Protein AF-W1XRE0-F1 (afdb_monomer_lite)

pLDDT: mean 90.86, std 9.15, range [56.94, 98.5]

Organism: NCBI:txid408170

Foldseek 3Di:
DFWDDWFAAQPDIDTDGDCVVDPPVRVCVVCVVVVPDDDDPPPPPDDDADDDDDDDDDPRHPCLVVLQVVLVHDSVVLVCQQNVDGWDFRGDDPDHRDTDTDDRDPSSDDDDDPDDDPPD

InterPro domains:
  IPR003833 Carboxyltransferase domain, subdomain C and D [PF02682] (1-118)
  IPR003833 Carboxyltransferase domain, subdomain C and D [SM00796] (1-120)
  IPR010016 5-oxoprolinase subunit B [PTHR34698] (2-119)
  IPR029000 Cyclophilin-like domain superfamily [G3DSA:2.40.100.10] (49-120)
  IPR029000 Cyclophilin-like domain superfamily [SSF50891] (50-120)

Sequence (120 aa):
DGIIELVPTYCALLLQYDAMIYSYAELCNVIEPTLEQTVTDNANELVTVVEIPTVYGGEFGPDLGFVASHNNLTEDEVVAIHSGTDYLVYMLGFIPGFTYLGGMDPRIATPRLSSPRTLI

Radius of gyration: 20.38 Å; chains: 1; bounding box: 42×40×52 Å

Structure (mmCIF, N/CA/C/O backbone):
data_AF-W1XRE0-F1
#
_entry.id   AF-W1XRE0-F1
#
loop_
_atom_site.group_PDB
_atom_site.id
_atom_site.type_symbol
_atom_site.label_atom_id
_atom_site.label_alt_id
_atom_site.label_comp_id
_atom_site.label_asym_id
_atom_site.label_entity_id
_atom_site.label_seq_id
_atom_site.pdbx_PDB_ins_code
_atom_site.Cartn_x
_atom_site.Cartn_y
_atom_site.Cartn_z
_atom_site.occupancy
_atom_site.B_iso_or_equiv
_atom_site.auth_seq_id
_atom_site.auth_comp_id
_atom_site.auth_asym_id
_atom_site.auth_atom_id
_atom_site.pdbx_PDB_model_num
ATOM 1 N N . ASP A 1 1 ? 10.103 1.619 -28.846 1.00 78.06 1 ASP A N 1
ATOM 2 C CA . ASP A 1 1 ? 10.362 0.177 -29.051 1.00 78.06 1 ASP A CA 1
ATOM 3 C C . ASP A 1 1 ? 11.470 -0.280 -28.123 1.00 78.06 1 ASP A C 1
ATOM 5 O O . ASP A 1 1 ? 12.357 0.517 -27.885 1.00 78.06 1 ASP A O 1
ATOM 9 N N . GLY A 1 2 ? 11.404 -1.482 -27.541 1.00 89.69 2 GLY A N 1
ATOM 10 C CA . GLY A 1 2 ? 12.434 -2.021 -26.631 1.00 89.69 2 GLY A CA 1
ATOM 11 C C . GLY A 1 2 ? 12.179 -1.844 -25.128 1.00 89.69 2 GLY A C 1
ATOM 12 O O . GLY A 1 2 ? 12.689 -2.637 -24.346 1.00 89.69 2 GLY A O 1
ATOM 13 N N . ILE A 1 3 ? 11.349 -0.883 -24.709 1.00 92.31 3 ILE A N 1
ATOM 14 C CA . ILE A 1 3 ? 10.813 -0.828 -23.336 1.00 92.31 3 ILE A CA 1
ATOM 15 C C . ILE A 1 3 ? 9.633 -1.801 -23.247 1.00 92.31 3 ILE A C 1
ATOM 17 O O . ILE A 1 3 ? 8.725 -1.743 -24.076 1.00 92.31 3 ILE A O 1
ATOM 21 N N . ILE A 1 4 ? 9.670 -2.694 -22.262 1.00 94.75 4 ILE A N 1
ATOM 22 C CA . ILE A 1 4 ? 8.687 -3.763 -22.050 1.00 94.75 4 ILE A CA 1
ATOM 23 C C . ILE A 1 4 ? 7.640 -3.320 -21.028 1.00 94.75 4 ILE A C 1
ATOM 25 O O . ILE A 1 4 ? 6.446 -3.448 -21.281 1.00 94.75 4 ILE A O 1
ATOM 29 N N . GLU A 1 5 ? 8.082 -2.794 -19.885 1.00 93.38 5 GLU A N 1
ATOM 30 C CA . GLU A 1 5 ? 7.195 -2.444 -18.776 1.00 93.38 5 GLU A CA 1
ATOM 31 C C . GLU A 1 5 ? 7.765 -1.286 -17.948 1.00 93.38 5 GLU A C 1
ATOM 33 O O . GLU A 1 5 ? 8.981 -1.156 -17.784 1.00 93.38 5 GLU A O 1
ATOM 38 N N . LEU A 1 6 ? 6.863 -0.457 -17.420 1.00 92.12 6 LEU A N 1
ATOM 39 C CA . LEU A 1 6 ? 7.142 0.597 -16.452 1.00 92.12 6 LEU A CA 1
ATOM 40 C C . LEU A 1 6 ? 6.259 0.362 -15.226 1.00 92.12 6 LEU A C 1
ATOM 42 O O . LEU A 1 6 ? 5.038 0.476 -15.322 1.00 92.12 6 LEU A O 1
ATOM 46 N N . VAL A 1 7 ? 6.865 0.044 -14.083 1.00 90.81 7 VAL A N 1
ATOM 47 C CA . VAL A 1 7 ? 6.137 -0.241 -12.839 1.00 90.81 7 VAL A CA 1
ATOM 48 C C . VAL A 1 7 ? 6.442 0.851 -11.813 1.00 90.81 7 VAL A C 1
ATOM 50 O O . VAL A 1 7 ? 7.521 0.837 -11.208 1.00 90.81 7 VAL A O 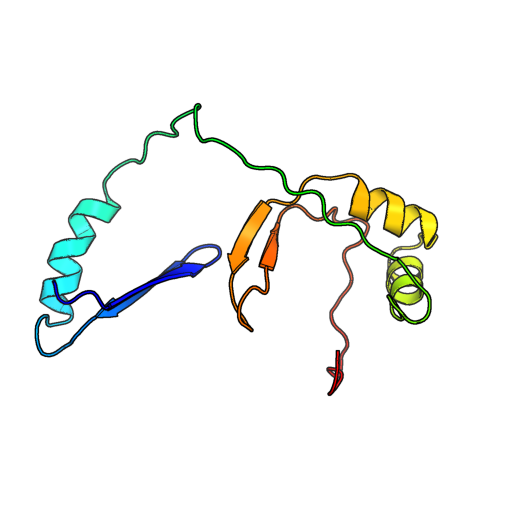1
ATOM 53 N N . PRO A 1 8 ? 5.536 1.828 -11.624 1.00 88.94 8 PRO A N 1
ATOM 54 C CA . PRO A 1 8 ? 5.696 2.839 -10.594 1.00 88.94 8 PRO A CA 1
ATOM 55 C C . PRO A 1 8 ? 5.477 2.228 -9.208 1.00 88.94 8 PRO A C 1
ATOM 57 O O . PRO A 1 8 ? 4.589 1.407 -8.978 1.00 88.94 8 PRO A O 1
ATOM 60 N N . THR A 1 9 ? 6.297 2.671 -8.269 1.00 86.38 9 THR A N 1
ATOM 61 C CA . THR A 1 9 ? 6.181 2.402 -6.835 1.00 86.38 9 THR A CA 1
ATOM 62 C C . THR A 1 9 ? 6.213 3.736 -6.089 1.00 86.38 9 THR A C 1
ATOM 64 O O . THR A 1 9 ? 6.368 4.784 -6.710 1.00 86.38 9 THR A O 1
ATOM 67 N N . TYR A 1 10 ? 6.123 3.710 -4.758 1.00 82.88 10 TYR A N 1
ATOM 68 C CA . TYR A 1 10 ? 6.072 4.906 -3.906 1.00 82.88 10 TYR A CA 1
ATOM 69 C C . TYR A 1 10 ? 7.009 6.056 -4.314 1.00 82.88 10 TYR A C 1
ATOM 71 O O . TYR A 1 10 ? 6.576 7.200 -4.390 1.00 82.88 10 TYR A O 1
ATOM 79 N N . CYS A 1 11 ? 8.293 5.771 -4.537 1.00 86.31 11 CYS A N 1
ATOM 80 C CA . CYS A 1 11 ? 9.301 6.783 -4.871 1.00 86.31 11 CYS A CA 1
ATOM 81 C C . CYS A 1 11 ? 10.303 6.309 -5.932 1.00 86.31 11 CYS A C 1
ATOM 83 O O . CYS A 1 11 ? 11.388 6.872 -6.063 1.00 86.31 11 CYS A O 1
ATOM 85 N N . ALA A 1 12 ? 9.960 5.255 -6.672 1.00 88.75 12 ALA A N 1
ATOM 86 C CA . ALA A 1 12 ? 10.820 4.685 -7.699 1.00 88.75 12 ALA A CA 1
ATOM 87 C C . ALA A 1 12 ? 9.990 4.154 -8.866 1.00 88.75 12 ALA A C 1
ATOM 89 O O . ALA A 1 12 ? 8.857 3.709 -8.686 1.00 88.75 12 ALA A O 1
ATOM 90 N N . LEU A 1 13 ? 10.592 4.148 -10.051 1.00 90.44 13 LEU A N 1
ATOM 91 C CA . LEU A 1 13 ? 10.037 3.558 -11.261 1.00 90.44 13 LEU A CA 1
ATOM 92 C C . LEU A 1 13 ? 10.935 2.396 -11.685 1.00 90.44 13 LEU A C 1
ATOM 94 O O . LEU A 1 13 ? 12.114 2.601 -11.974 1.00 90.44 13 LEU A O 1
ATOM 98 N N . LEU A 1 14 ? 10.391 1.181 -11.719 1.00 92.62 14 LEU A N 1
ATOM 99 C CA . LEU A 1 14 ? 11.069 0.052 -12.347 1.00 92.62 14 LEU A CA 1
ATOM 100 C C . LEU A 1 14 ? 10.836 0.126 -13.854 1.00 92.62 14 LEU A C 1
ATOM 102 O O . LEU A 1 14 ? 9.695 0.236 -14.295 1.00 92.62 14 LEU A O 1
ATOM 106 N N . LEU A 1 15 ? 11.910 0.014 -14.630 1.00 93.44 15 LEU A N 1
ATOM 107 C CA . LEU A 1 15 ? 11.851 -0.067 -16.082 1.00 93.44 15 LEU A CA 1
ATOM 108 C C . LEU A 1 15 ? 12.434 -1.399 -16.542 1.00 93.44 15 LEU A C 1
ATOM 110 O O . LEU A 1 15 ? 13.610 -1.691 -16.317 1.00 93.44 15 LEU A O 1
ATOM 114 N N . GLN A 1 16 ? 11.603 -2.191 -17.212 1.00 95.25 16 GLN A N 1
ATOM 115 C CA . GLN A 1 16 ? 12.010 -3.413 -17.889 1.00 95.25 16 GLN A CA 1
ATOM 116 C C . GLN A 1 16 ? 12.183 -3.138 -19.383 1.00 95.25 16 GLN A C 1
ATOM 118 O O . GLN A 1 16 ? 11.317 -2.531 -20.014 1.00 95.25 16 GLN A O 1
ATOM 123 N N . TYR A 1 17 ? 13.290 -3.595 -19.961 1.00 95.12 17 TYR A N 1
ATOM 124 C CA . TYR A 1 17 ? 13.612 -3.402 -21.373 1.00 95.12 17 TYR A CA 1
ATOM 125 C C . TYR A 1 17 ? 14.303 -4.632 -21.966 1.00 95.12 17 TYR A C 1
ATOM 127 O O . TYR A 1 17 ? 14.832 -5.474 -21.238 1.00 95.12 17 TYR A O 1
ATOM 135 N N . ASP A 1 18 ? 14.285 -4.733 -23.292 1.00 96.19 18 ASP A N 1
ATOM 136 C CA . ASP A 1 18 ? 14.992 -5.766 -24.042 1.00 96.19 18 ASP A CA 1
ATOM 137 C C . ASP A 1 18 ? 16.464 -5.377 -24.239 1.00 96.19 18 ASP A C 1
ATOM 139 O O . ASP A 1 18 ? 16.795 -4.452 -24.989 1.00 96.19 18 ASP A O 1
ATOM 143 N N . ALA A 1 19 ? 17.352 -6.123 -23.581 1.00 94.56 19 ALA A N 1
ATOM 144 C CA . ALA A 1 19 ? 18.796 -5.919 -23.646 1.00 94.56 19 ALA A CA 1
ATOM 145 C C . ALA A 1 19 ? 19.405 -6.209 -25.034 1.00 94.56 19 ALA A C 1
ATOM 147 O O . ALA A 1 19 ? 20.558 -5.859 -25.283 1.00 94.56 19 ALA A O 1
ATOM 148 N N . MET A 1 20 ? 18.658 -6.856 -25.936 1.00 95.56 20 MET A N 1
ATOM 149 C CA . MET A 1 20 ? 19.070 -7.065 -27.329 1.00 95.56 20 MET A CA 1
ATOM 150 C C . MET A 1 20 ? 18.790 -5.846 -28.215 1.00 95.56 20 MET A C 1
ATOM 152 O O . MET A 1 20 ? 19.340 -5.760 -29.313 1.00 95.56 20 MET A O 1
ATOM 156 N N . ILE A 1 21 ? 17.938 -4.922 -27.756 1.00 94.69 21 ILE A N 1
ATOM 157 C CA . ILE A 1 21 ? 17.589 -3.683 -28.464 1.00 94.69 21 ILE A CA 1
ATOM 158 C C . ILE A 1 21 ? 18.368 -2.500 -27.887 1.00 94.69 21 ILE A C 1
ATOM 160 O O . ILE A 1 21 ? 18.898 -1.697 -28.652 1.00 94.69 21 ILE A O 1
ATOM 164 N N . TYR A 1 22 ? 18.458 -2.408 -26.557 1.00 94.38 22 TYR A N 1
ATOM 165 C CA . TYR A 1 22 ? 19.222 -1.371 -25.864 1.00 94.38 22 TYR A CA 1
ATOM 166 C C . TYR A 1 22 ? 20.246 -1.976 -24.915 1.00 94.38 22 TYR A C 1
ATOM 168 O O . TYR A 1 22 ? 19.930 -2.862 -24.126 1.00 94.38 22 TYR A O 1
ATOM 176 N N . SER A 1 23 ? 21.455 -1.426 -24.901 1.00 94.94 23 SER A N 1
ATOM 177 C CA . SER A 1 23 ? 22.347 -1.564 -23.753 1.00 94.94 23 SER A CA 1
ATOM 178 C C . SER A 1 23 ? 21.904 -0.649 -22.606 1.00 94.94 23 SER A C 1
ATOM 180 O O . SER A 1 23 ? 21.212 0.351 -22.802 1.00 94.94 23 SER A O 1
ATOM 182 N N . TYR A 1 24 ? 22.369 -0.951 -21.393 1.00 94.06 24 TYR A N 1
ATOM 183 C CA . TYR A 1 24 ? 22.114 -0.115 -20.217 1.00 94.06 24 TYR A CA 1
ATOM 184 C C . TYR A 1 24 ? 22.533 1.349 -20.433 1.00 94.06 24 TYR A C 1
ATOM 186 O O . TYR A 1 24 ? 21.778 2.263 -20.118 1.00 94.06 24 TYR A O 1
ATOM 194 N N . ALA A 1 25 ? 23.719 1.575 -21.008 1.00 95.38 25 ALA A N 1
ATOM 195 C CA . ALA A 1 25 ? 24.247 2.919 -21.227 1.00 95.38 25 ALA A CA 1
ATOM 196 C C . ALA A 1 25 ? 23.411 3.715 -22.241 1.00 95.38 25 ALA A C 1
ATOM 198 O O . ALA A 1 25 ? 23.141 4.893 -22.025 1.00 95.38 25 ALA A O 1
ATOM 199 N N . GLU A 1 26 ? 22.973 3.075 -23.330 1.00 94.25 26 GLU A N 1
ATOM 200 C CA . GLU A 1 26 ? 22.086 3.710 -24.312 1.00 94.25 26 GLU A CA 1
ATOM 201 C C . GLU A 1 26 ? 20.755 4.100 -23.680 1.00 94.25 26 GLU A C 1
ATOM 203 O O . GLU A 1 26 ? 20.275 5.209 -23.900 1.00 94.25 26 GLU A O 1
ATOM 208 N N . LEU A 1 27 ? 20.189 3.221 -22.854 1.00 92.44 27 LEU A N 1
ATOM 209 C CA . LEU A 1 27 ? 18.929 3.491 -22.183 1.00 92.44 27 LEU A CA 1
ATOM 210 C C . LEU A 1 27 ? 19.045 4.641 -21.169 1.00 92.44 27 LEU A C 1
ATOM 212 O O . LEU A 1 27 ? 18.172 5.508 -21.142 1.00 92.44 27 LEU A O 1
ATOM 216 N N . CYS A 1 28 ? 20.123 4.700 -20.379 1.00 92.44 28 CYS A N 1
ATOM 217 C CA . CYS A 1 28 ? 20.380 5.830 -19.478 1.00 92.44 28 CYS A CA 1
ATOM 218 C C . CYS A 1 28 ? 20.434 7.156 -20.244 1.00 92.44 28 CYS A C 1
ATOM 220 O O . CYS A 1 28 ? 19.723 8.090 -19.882 1.00 92.44 28 CYS A O 1
ATOM 222 N N . ASN A 1 29 ? 21.181 7.205 -21.351 1.00 92.50 29 ASN A N 1
ATOM 223 C CA . ASN A 1 29 ? 21.288 8.407 -22.184 1.00 92.50 29 ASN A CA 1
ATOM 224 C C . ASN A 1 29 ? 19.934 8.863 -22.756 1.00 92.50 29 ASN A C 1
ATOM 226 O O . ASN A 1 29 ? 19.739 10.049 -23.013 1.00 92.50 29 ASN A O 1
ATOM 230 N N . VAL A 1 30 ? 19.003 7.930 -22.985 1.00 89.62 30 VAL A N 1
ATOM 231 C CA . VAL A 1 30 ? 17.647 8.238 -23.464 1.00 89.62 30 VAL A CA 1
ATOM 232 C C . VAL A 1 30 ? 16.767 8.804 -22.346 1.00 89.62 30 VAL A C 1
ATOM 234 O O . VAL A 1 30 ? 15.957 9.689 -22.611 1.00 89.62 30 VAL A O 1
ATOM 237 N N . ILE A 1 31 ? 16.905 8.305 -21.114 1.00 89.62 31 ILE A N 1
ATOM 238 C CA . ILE A 1 31 ? 16.014 8.643 -19.991 1.00 89.62 31 ILE A CA 1
ATOM 239 C C . ILE A 1 31 ? 16.473 9.898 -19.245 1.00 89.62 31 ILE A C 1
ATOM 241 O O . ILE A 1 31 ? 15.628 10.684 -18.818 1.00 89.62 31 ILE A O 1
ATOM 245 N N . GLU A 1 32 ? 17.784 10.101 -19.090 1.00 90.69 32 GLU A N 1
ATOM 246 C CA . GLU A 1 32 ? 18.359 11.232 -18.345 1.00 90.69 32 GLU A CA 1
ATOM 247 C C . GLU A 1 32 ? 17.753 12.595 -18.729 1.00 90.69 32 GLU A C 1
ATOM 249 O O . GLU A 1 32 ? 17.318 13.309 -17.824 1.00 90.69 32 GLU A O 1
ATOM 254 N N . PRO A 1 33 ? 17.585 12.942 -20.023 1.00 89.94 33 PRO A N 1
ATOM 255 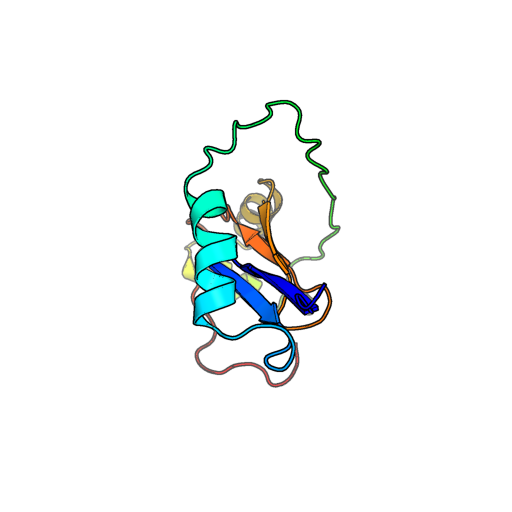C CA . PRO A 1 33 ? 16.981 14.218 -20.408 1.00 89.94 33 PRO A CA 1
ATOM 256 C C . PRO A 1 33 ? 15.528 14.387 -19.948 1.00 89.94 33 PRO A C 1
ATOM 258 O O . PRO A 1 33 ? 15.050 15.511 -19.813 1.00 89.94 33 PRO A O 1
ATOM 261 N N . THR A 1 34 ? 14.792 13.290 -19.748 1.00 85.81 34 THR A N 1
ATOM 262 C CA . THR A 1 34 ? 13.406 13.318 -19.257 1.00 85.81 34 THR A CA 1
ATOM 263 C C . THR A 1 34 ? 13.347 13.514 -17.743 1.00 85.81 34 THR A C 1
ATOM 265 O O . THR A 1 34 ? 12.397 14.119 -17.257 1.00 85.81 34 THR A O 1
ATOM 268 N N . LEU A 1 35 ? 14.365 13.071 -16.997 1.00 83.25 35 LEU A N 1
ATOM 269 C CA . LEU A 1 35 ? 14.436 13.263 -15.541 1.00 83.25 35 LEU A CA 1
ATOM 270 C C . LEU A 1 35 ? 14.606 14.737 -15.150 1.00 83.25 35 LEU A C 1
ATOM 272 O O . LEU A 1 35 ? 14.200 15.136 -14.062 1.00 83.25 35 LEU A O 1
ATOM 276 N N . GLU A 1 36 ? 15.194 15.543 -16.033 1.00 81.19 36 GLU A N 1
ATOM 277 C CA . GLU A 1 36 ? 15.408 16.979 -15.818 1.00 81.19 36 GLU A CA 1
ATOM 278 C C . GLU A 1 36 ? 14.190 17.837 -16.194 1.00 81.19 36 GLU A C 1
ATOM 280 O O . GLU A 1 36 ? 14.177 19.046 -15.949 1.00 81.19 36 GLU A O 1
ATOM 285 N N . GLN A 1 37 ? 13.153 17.241 -16.788 1.00 81.44 37 GLN A N 1
ATOM 286 C CA . GLN A 1 37 ? 11.941 17.969 -17.137 1.00 81.44 37 GLN A CA 1
ATOM 287 C C . GLN A 1 37 ? 11.094 18.208 -15.889 1.00 81.44 37 GLN A C 1
ATOM 289 O O . GLN A 1 37 ? 10.630 17.275 -15.235 1.00 81.44 37 GLN A O 1
ATOM 294 N N . THR A 1 38 ? 10.838 19.478 -15.582 1.00 69.12 38 THR A N 1
ATOM 295 C CA . THR A 1 38 ? 9.870 19.839 -14.549 1.00 69.12 38 THR A CA 1
ATOM 296 C C . THR A 1 38 ? 8.472 19.476 -15.031 1.00 69.12 38 THR A C 1
ATOM 298 O O . THR A 1 38 ? 7.946 20.093 -15.960 1.00 69.12 38 THR A O 1
ATOM 301 N N . VAL A 1 39 ? 7.850 18.498 -14.378 1.00 71.06 39 VAL A N 1
ATOM 302 C CA . VAL A 1 39 ? 6.418 18.252 -14.531 1.00 71.06 39 VAL A CA 1
ATOM 303 C C . VAL A 1 39 ? 5.695 19.438 -13.899 1.00 71.06 39 VAL A C 1
ATOM 305 O O . VAL A 1 39 ? 5.835 19.704 -12.708 1.00 71.06 39 VAL A O 1
ATOM 308 N N . THR A 1 40 ? 4.966 20.206 -14.703 1.00 64.12 40 THR A N 1
ATOM 309 C CA . THR A 1 40 ? 4.033 21.201 -14.175 1.00 64.12 40 THR A CA 1
ATOM 310 C C . THR A 1 40 ? 2.812 20.461 -13.654 1.00 64.12 40 THR A C 1
ATOM 312 O O . THR A 1 40 ? 2.143 19.799 -14.450 1.00 64.12 40 THR A O 1
ATOM 315 N N . ASP A 1 41 ? 2.516 20.591 -12.358 1.00 60.22 41 ASP A N 1
ATOM 316 C CA . ASP A 1 41 ? 1.254 20.125 -11.782 1.00 60.22 41 ASP A CA 1
ATOM 317 C C . ASP A 1 41 ? 0.100 20.721 -12.590 1.00 60.22 41 ASP A C 1
ATOM 319 O O . ASP A 1 41 ? -0.201 21.918 -12.527 1.00 60.22 41 ASP A O 1
ATOM 323 N N . ASN A 1 42 ? -0.542 19.883 -13.399 1.00 58.94 42 ASN A N 1
ATOM 324 C CA . ASN A 1 42 ? -1.781 20.262 -14.040 1.00 58.94 42 ASN A CA 1
ATOM 325 C C . ASN A 1 42 ? -2.853 20.207 -12.956 1.00 58.94 42 ASN A C 1
ATOM 327 O O . ASN A 1 42 ? -3.344 19.137 -12.615 1.00 58.94 42 ASN A O 1
ATOM 331 N N . ALA A 1 43 ? -3.269 21.374 -12.463 1.00 56.94 43 ALA A N 1
ATOM 332 C CA . ALA A 1 43 ? -4.341 21.539 -11.473 1.00 56.94 43 ALA A CA 1
ATOM 333 C C . ALA A 1 43 ? -5.724 20.981 -11.909 1.00 56.94 43 ALA A C 1
ATOM 335 O O . ALA A 1 43 ? -6.713 21.172 -11.210 1.00 56.94 43 ALA A O 1
ATOM 336 N N . ASN A 1 44 ? -5.794 20.311 -13.065 1.00 57.06 44 ASN A N 1
ATOM 337 C CA . ASN A 1 44 ? -6.966 19.681 -13.666 1.00 57.06 44 ASN A CA 1
ATOM 338 C C . ASN A 1 44 ? -6.841 18.147 -13.758 1.00 57.06 44 ASN A C 1
ATOM 340 O O . ASN A 1 44 ? -7.576 17.532 -14.534 1.00 57.06 44 ASN A O 1
ATOM 344 N N . GLU A 1 45 ? -5.919 17.509 -13.029 1.00 67.31 45 GLU A N 1
ATOM 345 C CA . GLU A 1 45 ? -5.933 16.047 -12.942 1.00 67.31 45 GLU A CA 1
ATOM 346 C C . GLU A 1 45 ? -7.268 15.569 -12.360 1.00 67.31 45 GLU A C 1
ATOM 348 O O . GLU A 1 45 ? -7.696 15.962 -11.275 1.00 67.31 45 GLU A O 1
ATOM 353 N N . LEU A 1 46 ? -7.961 14.737 -13.138 1.00 69.62 46 LEU A N 1
ATOM 354 C CA . LEU A 1 46 ? -9.224 14.135 -12.745 1.00 69.62 46 LEU A CA 1
ATOM 355 C C . LEU A 1 46 ? -8.950 13.117 -11.635 1.00 69.62 46 LEU A C 1
ATOM 357 O O . LEU A 1 46 ? -8.591 11.971 -11.903 1.00 69.62 46 LEU A O 1
ATOM 361 N N . VAL A 1 47 ? -9.138 13.530 -10.384 1.00 81.38 47 VAL A N 1
ATOM 362 C CA . VAL A 1 47 ? -9.117 12.615 -9.240 1.00 81.38 47 VAL A CA 1
ATOM 363 C C . VAL A 1 47 ? -10.410 11.805 -9.252 1.00 81.38 47 VAL A C 1
ATOM 365 O O . VAL A 1 47 ? -11.506 12.355 -9.150 1.00 81.38 47 VAL A O 1
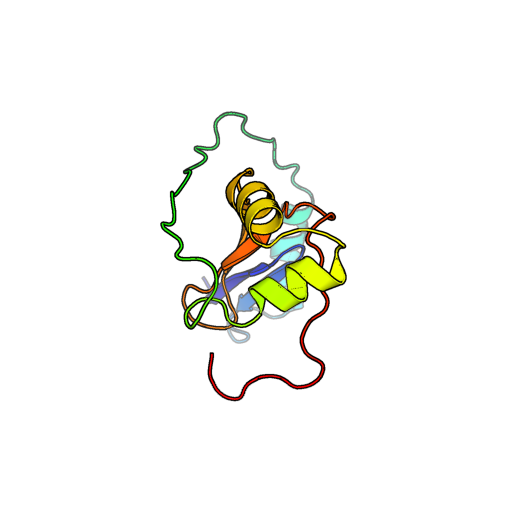ATOM 368 N N . THR A 1 48 ? -10.285 10.487 -9.387 1.00 89.94 48 THR A N 1
ATOM 369 C CA . THR A 1 48 ? -11.419 9.568 -9.245 1.00 89.94 48 THR A CA 1
ATOM 370 C C . THR A 1 48 ? -11.440 9.031 -7.823 1.00 89.94 48 THR A C 1
ATOM 372 O O . THR A 1 48 ? -10.538 8.295 -7.429 1.00 89.94 48 THR A O 1
ATOM 375 N N . VAL A 1 49 ? -12.478 9.383 -7.065 1.00 92.12 49 VAL A N 1
ATOM 376 C CA . VAL A 1 49 ? -12.734 8.799 -5.745 1.00 92.12 49 VAL A CA 1
ATOM 377 C C . VAL A 1 49 ? -13.586 7.549 -5.928 1.00 92.12 49 VAL A C 1
ATOM 379 O O . VAL A 1 49 ? -14.635 7.593 -6.571 1.00 92.12 49 VAL A O 1
ATOM 382 N N . VAL A 1 50 ? -13.117 6.427 -5.383 1.00 94.44 50 VAL A N 1
ATOM 383 C CA . VAL A 1 50 ? -13.818 5.141 -5.425 1.00 94.44 50 VAL A CA 1
ATOM 384 C C . VAL A 1 50 ? -14.230 4.770 -4.007 1.00 94.44 50 VAL A C 1
ATOM 386 O O . VAL A 1 50 ? -13.379 4.571 -3.145 1.00 94.44 50 VAL A O 1
ATOM 389 N N . GLU A 1 51 ? -15.535 4.658 -3.771 1.00 95.69 51 GLU A N 1
ATOM 390 C CA . GLU A 1 51 ? -16.070 4.220 -2.481 1.00 95.69 51 GLU A CA 1
ATOM 391 C C . GLU A 1 51 ? -15.985 2.694 -2.355 1.00 95.69 51 GLU A C 1
ATOM 393 O O . GLU A 1 51 ? -16.515 1.957 -3.191 1.00 95.69 51 GLU A O 1
ATOM 398 N N . ILE A 1 52 ? -15.328 2.212 -1.296 1.00 95.38 52 ILE A N 1
ATOM 399 C CA . ILE A 1 52 ? -15.163 0.780 -1.020 1.00 95.38 52 ILE A CA 1
ATOM 400 C C . ILE A 1 52 ? -15.986 0.401 0.221 1.00 95.38 52 ILE A C 1
ATOM 402 O O . ILE A 1 52 ? -15.594 0.738 1.344 1.00 95.38 52 ILE A O 1
ATOM 406 N N . PRO A 1 53 ? -17.120 -0.311 0.067 1.00 96.50 53 PRO A N 1
ATOM 407 C CA . PRO A 1 53 ? -17.887 -0.778 1.213 1.00 96.50 53 PRO A CA 1
ATOM 408 C C . PRO A 1 53 ? -17.057 -1.788 2.009 1.00 96.50 53 PRO A C 1
ATOM 410 O O . PRO A 1 53 ? -16.531 -2.751 1.454 1.00 96.50 53 PRO A O 1
ATOM 413 N N . THR A 1 54 ? -16.948 -1.567 3.318 1.00 96.75 54 THR A N 1
ATOM 414 C CA . THR A 1 54 ? -16.073 -2.350 4.198 1.00 96.75 54 THR A CA 1
ATOM 415 C C . THR A 1 54 ? -16.851 -2.827 5.418 1.00 96.75 54 THR A C 1
ATOM 417 O O . THR A 1 54 ? -17.481 -2.028 6.110 1.00 96.75 54 THR A O 1
ATOM 420 N N . VAL A 1 55 ? -16.806 -4.134 5.684 1.00 97.69 55 VAL A N 1
ATOM 421 C CA . VAL A 1 55 ? -17.332 -4.732 6.918 1.00 97.69 55 VAL A CA 1
ATOM 422 C C . VAL A 1 55 ? -16.185 -4.826 7.916 1.00 97.69 55 VAL A C 1
ATOM 424 O O . VAL A 1 55 ? -15.171 -5.458 7.635 1.00 97.69 55 VAL A O 1
ATOM 427 N N . TYR A 1 56 ? -16.341 -4.184 9.070 1.00 97.75 56 TYR A N 1
ATOM 428 C CA . TYR A 1 56 ? -15.309 -4.122 10.100 1.00 97.75 56 TYR A CA 1
ATOM 429 C C . TYR A 1 56 ? -15.534 -5.169 11.197 1.00 97.75 56 TYR A C 1
ATOM 431 O O . TYR A 1 56 ? -16.671 -5.486 11.545 1.00 97.75 56 TYR A O 1
ATOM 439 N N . GLY A 1 57 ? -14.432 -5.649 11.779 1.00 96.50 57 GLY A N 1
ATOM 440 C CA . GLY A 1 57 ? -14.434 -6.467 12.993 1.00 96.50 57 GLY A CA 1
ATOM 441 C C . GLY A 1 57 ? -14.892 -7.916 12.801 1.00 96.50 57 GLY A C 1
ATOM 442 O O . GLY A 1 57 ? -15.107 -8.400 11.687 1.00 96.50 57 GLY A O 1
ATOM 443 N N . GLY A 1 58 ? -15.012 -8.635 13.920 1.00 94.06 58 GLY A N 1
ATOM 444 C CA . GLY A 1 58 ? -15.471 -10.026 13.943 1.00 94.06 58 GLY A CA 1
ATOM 445 C C . GLY A 1 58 ? -14.609 -10.962 13.090 1.00 94.06 58 GLY A C 1
ATOM 446 O O . GLY A 1 58 ? -13.383 -10.889 13.112 1.00 94.06 58 GLY A O 1
ATOM 447 N N . GLU A 1 59 ? -15.255 -11.850 12.331 1.00 95.06 59 GLU A N 1
ATOM 448 C CA . GLU A 1 59 ? -14.562 -12.777 11.425 1.00 95.06 59 GLU A CA 1
ATOM 449 C C . GLU A 1 59 ? -13.951 -12.089 10.191 1.00 95.06 59 GLU A C 1
ATOM 451 O O . GLU A 1 59 ? -12.987 -12.602 9.629 1.00 95.06 59 GLU A O 1
ATOM 456 N N . PHE A 1 60 ? -14.465 -10.915 9.801 1.00 95.62 60 PHE A N 1
ATOM 457 C CA . PHE A 1 60 ? -13.990 -10.147 8.641 1.00 95.62 60 PHE A CA 1
ATOM 458 C C . PHE A 1 60 ? -12.776 -9.267 8.965 1.00 95.62 60 PHE A C 1
ATOM 460 O O . PHE A 1 60 ? -11.973 -8.961 8.088 1.00 95.62 60 PHE A O 1
ATOM 467 N N . GLY A 1 61 ? -12.628 -8.871 10.230 1.00 96.25 61 GLY A N 1
ATOM 468 C CA . GLY A 1 61 ? -11.527 -8.055 10.736 1.00 96.25 61 GLY A CA 1
ATOM 469 C C . GLY A 1 61 ? -11.058 -8.543 12.105 1.00 96.25 61 GLY A C 1
ATOM 470 O O . GLY A 1 61 ? -11.244 -7.823 13.087 1.00 96.25 61 GLY A O 1
ATOM 471 N N . PRO A 1 62 ? -10.440 -9.737 12.196 1.00 96.00 62 PRO A N 1
ATOM 472 C CA . PRO A 1 62 ? -10.105 -10.374 13.473 1.00 96.00 62 PRO A CA 1
ATOM 473 C C . PRO A 1 62 ? -9.092 -9.583 14.312 1.00 96.00 62 PRO A C 1
ATOM 475 O O . PRO A 1 62 ? -8.990 -9.797 15.517 1.00 96.00 62 PRO A O 1
ATOM 478 N N . ASP A 1 63 ? -8.349 -8.664 13.689 1.00 97.00 63 ASP A N 1
ATOM 479 C CA . ASP A 1 63 ? -7.330 -7.846 14.352 1.00 97.00 63 ASP A CA 1
ATOM 480 C C . ASP A 1 63 ? -7.835 -6.457 14.775 1.00 97.00 63 ASP A C 1
ATOM 482 O O . ASP A 1 63 ? -7.065 -5.689 15.354 1.00 97.00 63 ASP A O 1
ATOM 486 N N . LEU A 1 64 ? -9.106 -6.111 14.529 1.00 97.94 64 LEU A N 1
ATOM 487 C CA . LEU A 1 64 ? -9.633 -4.780 14.863 1.00 97.94 64 LEU A CA 1
ATOM 488 C C . LEU A 1 64 ? -9.504 -4.473 16.363 1.00 97.94 64 LEU A C 1
ATOM 490 O O . LEU A 1 64 ? -9.026 -3.401 16.733 1.00 97.94 64 LEU A O 1
ATOM 494 N N . GLY A 1 65 ? -9.828 -5.441 17.222 1.00 97.62 65 GLY A N 1
ATOM 495 C CA . GLY A 1 65 ? -9.655 -5.302 18.668 1.00 97.62 65 GLY A CA 1
ATOM 496 C C . GLY A 1 65 ? -8.191 -5.115 19.083 1.00 97.62 65 GLY A C 1
ATOM 497 O O . GLY A 1 65 ? -7.899 -4.357 20.010 1.00 97.62 65 GLY A O 1
ATOM 498 N N . PHE A 1 66 ? -7.242 -5.732 18.366 1.00 97.69 66 PHE A N 1
ATOM 499 C CA . PHE A 1 66 ? -5.815 -5.500 18.605 1.00 97.69 66 PHE A CA 1
ATOM 500 C C . PHE A 1 66 ? -5.420 -4.068 18.235 1.00 97.69 66 PHE A C 1
ATOM 502 O O . PHE A 1 66 ? -4.803 -3.396 19.059 1.00 97.69 66 PHE A O 1
ATOM 509 N N . VAL A 1 67 ? -5.831 -3.577 17.060 1.00 98.31 67 VAL A N 1
ATOM 510 C CA . VAL A 1 67 ? -5.588 -2.189 16.621 1.00 98.31 67 VAL A CA 1
ATOM 511 C C . VAL A 1 67 ? -6.144 -1.192 17.638 1.00 98.31 67 VAL A C 1
ATOM 513 O O . VAL A 1 67 ? -5.442 -0.263 18.038 1.00 98.31 67 VAL A O 1
ATOM 516 N N . ALA A 1 68 ? -7.372 -1.416 18.106 1.00 98.31 68 ALA A N 1
ATOM 517 C CA . ALA A 1 68 ? -8.021 -0.586 19.114 1.00 98.31 68 ALA A CA 1
ATOM 518 C C . ALA A 1 68 ? -7.225 -0.575 20.432 1.00 98.31 68 ALA A C 1
ATOM 520 O O . ALA A 1 68 ? -6.805 0.482 20.909 1.00 98.31 68 ALA A O 1
ATOM 521 N N . SER A 1 69 ? -6.912 -1.759 20.970 1.00 98.06 69 SER A N 1
ATOM 522 C CA . SER A 1 69 ? -6.161 -1.887 22.226 1.00 98.06 69 SER A CA 1
ATOM 523 C C . SER A 1 69 ? -4.740 -1.314 22.149 1.00 98.06 69 SER A C 1
ATOM 525 O O . SER A 1 69 ? -4.286 -0.686 23.103 1.00 98.06 69 SER A O 1
ATOM 527 N N . HIS A 1 70 ? -4.051 -1.476 21.012 1.00 98.06 70 HIS A N 1
ATOM 528 C CA . HIS A 1 70 ? -2.699 -0.958 20.795 1.00 98.06 70 HIS A CA 1
ATOM 529 C C . HIS A 1 70 ? -2.657 0.572 20.835 1.00 98.06 70 HIS A C 1
ATOM 531 O O . HIS A 1 70 ? -1.690 1.152 21.329 1.00 98.06 70 HIS A O 1
ATOM 537 N N . ASN A 1 71 ? -3.720 1.216 20.350 1.00 98.31 71 ASN A N 1
ATOM 538 C CA . ASN A 1 71 ? -3.805 2.666 20.215 1.00 98.31 71 ASN A CA 1
ATOM 539 C C . ASN A 1 71 ? -4.617 3.350 21.330 1.00 98.31 71 ASN A C 1
ATOM 541 O O . ASN A 1 71 ? -4.782 4.566 21.300 1.00 98.31 71 ASN A O 1
ATOM 545 N N . ASN A 1 72 ? -5.074 2.603 22.343 1.00 98.31 72 ASN A N 1
ATOM 546 C CA . ASN A 1 72 ? -5.964 3.087 23.411 1.00 98.31 72 ASN A CA 1
ATOM 547 C C . ASN A 1 72 ? -7.277 3.689 22.880 1.00 98.31 72 ASN A C 1
ATOM 549 O O . ASN A 1 72 ? -7.738 4.723 23.364 1.00 98.31 72 ASN A O 1
ATOM 553 N N . LEU A 1 73 ? -7.863 3.028 21.884 1.00 98.50 73 LEU A N 1
ATOM 554 C CA . LEU A 1 73 ? -9.130 3.389 21.258 1.00 98.50 73 LEU A CA 1
ATOM 555 C C . LEU A 1 73 ? -10.154 2.266 21.450 1.00 98.50 73 LEU A C 1
ATOM 557 O O . LEU A 1 73 ? -9.813 1.124 21.767 1.00 98.50 73 LEU A O 1
ATOM 561 N N . THR A 1 74 ? -11.418 2.588 21.227 1.00 98.44 74 THR A N 1
ATOM 562 C CA . THR A 1 74 ? -12.481 1.613 20.971 1.00 98.44 74 THR A CA 1
ATOM 563 C C . THR A 1 74 ? -12.457 1.170 19.507 1.00 98.44 74 THR A C 1
ATOM 565 O O . THR A 1 74 ? -11.924 1.865 18.642 1.00 98.44 74 THR A O 1
ATOM 568 N N . GLU A 1 75 ? -13.045 0.010 19.207 1.00 98.19 75 GLU A N 1
ATOM 569 C CA . GLU A 1 75 ? -13.169 -0.462 17.821 1.00 98.19 75 GLU A CA 1
ATOM 570 C C . GLU A 1 75 ? -13.945 0.543 16.953 1.00 98.19 75 GLU A C 1
ATOM 572 O O . GLU A 1 75 ? -13.509 0.850 15.847 1.00 98.19 75 GLU A O 1
ATOM 577 N N . ASP A 1 76 ? -15.017 1.139 17.486 1.00 98.25 76 ASP A N 1
ATOM 578 C CA . ASP A 1 76 ? -15.814 2.160 16.793 1.00 98.25 76 ASP A CA 1
ATOM 579 C C . ASP A 1 76 ? -14.996 3.417 16.456 1.00 98.25 76 ASP A C 1
ATOM 581 O O . ASP A 1 76 ? -15.134 3.976 15.367 1.00 98.25 76 ASP A O 1
ATOM 585 N N . GLU A 1 77 ? -14.105 3.856 17.352 1.00 98.50 77 GLU A N 1
ATOM 586 C CA . GLU A 1 77 ? -13.199 4.978 17.076 1.00 98.50 77 GLU A CA 1
ATOM 587 C C . GLU A 1 77 ? -12.191 4.637 15.975 1.00 98.50 77 GLU A C 1
ATOM 589 O O . GLU A 1 77 ? -11.930 5.476 15.112 1.00 98.50 77 GLU A O 1
ATOM 594 N N . VAL A 1 78 ? -11.654 3.412 15.958 1.00 98.44 78 VAL A N 1
ATOM 595 C CA . VAL A 1 78 ? -10.765 2.959 14.875 1.00 98.44 78 VAL A CA 1
ATOM 596 C C . VAL A 1 78 ? -11.502 2.971 13.540 1.00 98.44 78 VAL A C 1
ATOM 598 O O . VAL A 1 78 ? -10.960 3.483 12.560 1.00 98.44 78 VAL A O 1
ATOM 601 N N . VAL A 1 79 ? -12.735 2.456 13.499 1.00 98.25 79 VAL A N 1
ATOM 602 C CA . VAL A 1 79 ? -13.571 2.460 12.289 1.00 98.25 79 VAL A CA 1
ATOM 603 C C . VAL A 1 79 ? -13.819 3.888 11.817 1.00 98.25 79 VAL A C 1
ATOM 605 O O . VAL A 1 79 ? -13.565 4.185 10.653 1.00 98.25 79 VAL A O 1
ATOM 608 N N . ALA A 1 80 ? -14.241 4.783 12.713 1.00 98.19 80 ALA A N 1
ATOM 609 C C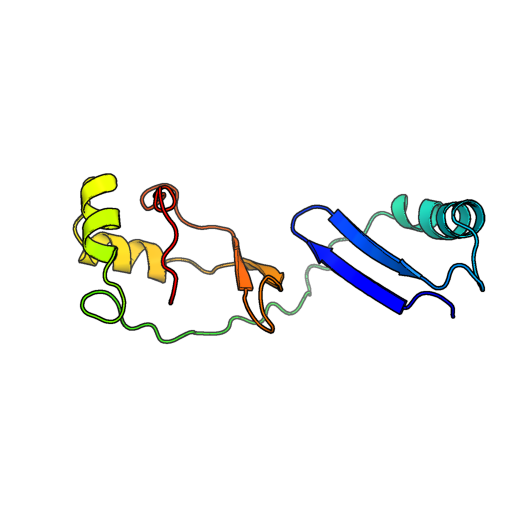A . ALA A 1 80 ? -14.519 6.176 12.376 1.00 98.19 80 ALA A CA 1
ATOM 610 C C . ALA A 1 80 ? -13.281 6.914 11.841 1.00 98.19 80 ALA A C 1
ATOM 612 O O . ALA A 1 80 ? -13.396 7.711 10.910 1.00 98.19 80 ALA A O 1
ATOM 613 N N . ILE A 1 81 ? -12.098 6.645 12.404 1.00 98.00 81 ILE A N 1
ATOM 614 C CA . ILE A 1 81 ? -10.835 7.212 11.918 1.00 98.00 81 ILE A CA 1
ATOM 615 C C . ILE A 1 81 ? -10.477 6.625 10.548 1.00 98.00 81 ILE A C 1
ATOM 617 O O . ILE A 1 81 ? -10.158 7.379 9.632 1.00 98.00 81 ILE A O 1
ATOM 621 N N . HIS A 1 82 ? -10.550 5.301 10.392 1.00 98.00 82 HIS A N 1
ATOM 622 C CA . HIS A 1 82 ? -10.177 4.617 9.155 1.00 98.00 82 HIS A CA 1
ATOM 623 C C . HIS A 1 82 ?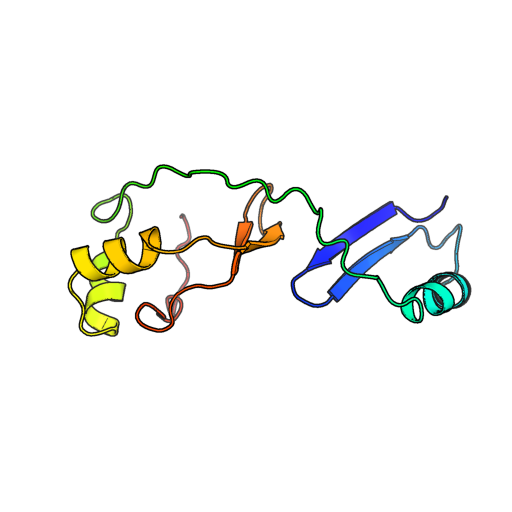 -11.103 4.982 7.989 1.00 98.00 82 HIS A C 1
ATOM 625 O O . HIS A 1 82 ? -10.635 5.225 6.887 1.00 98.00 82 HIS A O 1
ATOM 631 N N . SER A 1 83 ? -12.416 5.078 8.204 1.00 97.31 83 SER A N 1
ATOM 632 C CA . SER A 1 83 ? -13.361 5.466 7.149 1.00 97.31 83 SER A CA 1
ATOM 633 C C . SER A 1 83 ? -13.492 6.982 6.958 1.00 97.31 83 SER A C 1
ATOM 635 O O . SER A 1 83 ? -14.260 7.417 6.107 1.00 97.31 83 SER A O 1
ATOM 637 N N . GLY A 1 84 ? -12.831 7.789 7.792 1.00 95.56 84 GLY A N 1
ATOM 638 C CA . GLY A 1 84 ? -13.008 9.242 7.850 1.00 95.56 84 GLY A CA 1
ATOM 639 C C . GLY A 1 84 ? -12.077 10.048 6.942 1.00 95.56 84 GLY A C 1
ATOM 640 O O . GLY A 1 84 ? -12.119 11.276 6.991 1.00 95.56 84 GLY A O 1
ATOM 641 N N . THR A 1 85 ? -11.224 9.388 6.155 1.00 92.56 85 THR A N 1
ATOM 642 C CA . THR A 1 85 ? -10.275 10.036 5.242 1.00 92.56 85 THR A CA 1
ATOM 643 C C . THR A 1 85 ? -10.293 9.383 3.869 1.00 92.56 85 THR A C 1
ATOM 645 O O . THR A 1 85 ? -10.478 8.173 3.742 1.00 92.56 85 THR A O 1
ATOM 648 N N . ASP A 1 86 ? -10.025 10.189 2.846 1.00 94.19 86 ASP A N 1
ATOM 649 C CA . ASP A 1 86 ? -9.696 9.681 1.523 1.00 94.19 86 ASP A CA 1
ATOM 650 C C . ASP A 1 86 ? -8.263 9.142 1.525 1.00 94.19 86 ASP A C 1
ATOM 652 O O . ASP A 1 86 ? -7.362 9.715 2.149 1.00 94.19 86 ASP A O 1
ATOM 656 N N . TYR A 1 87 ? -8.052 8.042 0.804 1.00 95.06 87 TYR A N 1
ATOM 657 C CA . TYR A 1 87 ? -6.750 7.402 0.663 1.00 95.06 87 TYR A CA 1
ATOM 658 C C . TYR A 1 87 ? -6.231 7.540 -0.761 1.00 95.06 87 TYR A C 1
ATOM 660 O O . TYR A 1 87 ? -6.933 7.241 -1.727 1.00 95.06 87 TYR A O 1
ATOM 668 N N . LEU A 1 88 ? -4.959 7.917 -0.890 1.00 92.44 88 LEU A N 1
ATOM 669 C CA . LEU A 1 88 ? -4.284 7.949 -2.183 1.00 92.44 88 LEU A CA 1
ATOM 670 C C . LEU A 1 88 ? -3.676 6.579 -2.492 1.00 92.44 88 LEU A C 1
ATOM 672 O O . LEU A 1 88 ? -2.931 6.033 -1.680 1.00 92.44 88 LEU A O 1
ATOM 676 N N . VAL A 1 89 ? -3.948 6.033 -3.677 1.00 92.12 89 VAL A N 1
ATOM 677 C CA . VAL A 1 89 ? -3.260 4.832 -4.169 1.00 92.12 89 VAL A CA 1
ATOM 678 C C . VAL A 1 89 ? -1.849 5.225 -4.608 1.00 92.12 89 VAL A C 1
ATOM 680 O O . VAL A 1 89 ? -1.678 5.856 -5.646 1.00 92.12 89 VAL A O 1
ATOM 683 N N . TYR A 1 90 ? -0.832 4.848 -3.833 1.00 89.00 90 TYR A N 1
ATOM 684 C CA . TYR A 1 90 ? 0.569 5.108 -4.184 1.00 89.00 90 TYR A CA 1
ATOM 685 C C . TYR A 1 90 ? 1.155 4.056 -5.127 1.00 89.00 90 TYR A C 1
ATOM 687 O O . TYR A 1 90 ? 2.054 4.352 -5.908 1.00 89.00 90 TYR A O 1
ATOM 695 N N . MET A 1 91 ? 0.698 2.809 -5.019 1.00 88.31 91 MET A N 1
ATOM 696 C CA . MET A 1 91 ? 1.226 1.688 -5.793 1.00 88.31 91 MET A CA 1
ATOM 697 C C . MET A 1 91 ? 0.180 0.574 -5.898 1.00 88.31 91 MET A C 1
ATOM 699 O O . MET A 1 91 ? -0.634 0.379 -4.995 1.00 88.31 91 MET A O 1
ATOM 703 N N . LEU A 1 92 ? 0.248 -0.197 -6.980 1.00 88.94 92 LEU A N 1
ATOM 704 C CA . LEU A 1 92 ? -0.439 -1.479 -7.134 1.00 88.94 92 LEU A CA 1
ATOM 705 C C . LEU A 1 92 ? 0.615 -2.596 -7.176 1.00 88.94 92 LEU A C 1
ATOM 707 O O . LEU A 1 92 ? 1.631 -2.444 -7.852 1.00 88.94 92 LEU A O 1
ATOM 711 N N . GLY A 1 93 ? 0.416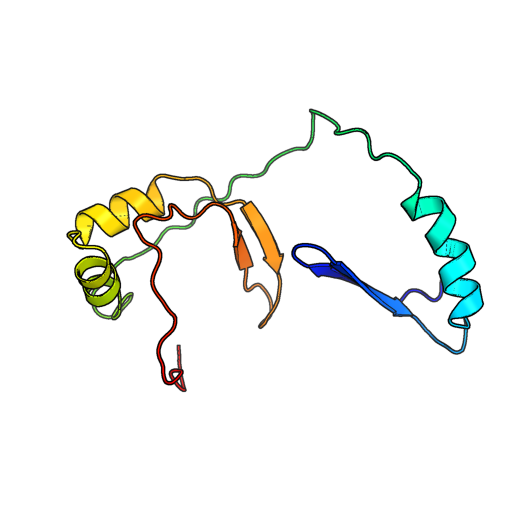 -3.707 -6.465 1.00 82.69 93 GLY A N 1
ATOM 712 C CA . GLY A 1 93 ? 1.377 -4.820 -6.478 1.00 82.69 93 GLY A CA 1
ATOM 713 C C . GLY A 1 93 ? 1.204 -5.807 -5.325 1.00 82.69 93 GLY A C 1
ATOM 714 O O . GLY A 1 93 ? 0.200 -5.766 -4.638 1.00 82.69 93 GLY A O 1
ATOM 715 N N . PHE A 1 94 ? 2.185 -6.689 -5.093 1.00 79.06 94 PHE A N 1
ATOM 716 C CA . PHE A 1 94 ? 2.115 -7.908 -4.251 1.00 79.06 94 PHE A CA 1
ATOM 717 C C . PHE A 1 94 ? 1.289 -9.039 -4.873 1.00 79.06 94 PHE A C 1
ATOM 719 O O . PHE A 1 94 ? 1.824 -10.117 -5.122 1.00 79.06 94 PHE A O 1
ATOM 726 N N . ILE A 1 95 ? 0.030 -8.767 -5.203 1.00 85.44 95 ILE A N 1
ATOM 727 C CA . ILE A 1 95 ? -0.830 -9.617 -6.037 1.00 85.44 95 ILE A CA 1
ATOM 728 C C . ILE A 1 95 ? -1.608 -8.722 -7.014 1.00 85.44 95 ILE A C 1
ATOM 730 O O . ILE A 1 95 ? -1.716 -7.516 -6.767 1.00 85.44 95 ILE A O 1
ATOM 734 N N . PRO A 1 96 ? -2.146 -9.259 -8.125 1.00 84.38 96 PRO A N 1
ATOM 735 C CA . PRO A 1 96 ? -2.917 -8.459 -9.071 1.00 84.38 96 PRO A CA 1
ATOM 736 C C . PRO A 1 96 ? -4.036 -7.673 -8.376 1.00 84.38 96 PRO A C 1
ATOM 738 O O . PRO A 1 96 ? -4.894 -8.256 -7.717 1.00 84.38 96 PRO A O 1
ATOM 741 N N . GLY A 1 97 ? -4.007 -6.346 -8.519 1.00 84.88 97 GLY A N 1
ATOM 742 C CA . GLY A 1 97 ? -5.023 -5.443 -7.973 1.00 84.88 97 GLY A CA 1
ATOM 743 C C . GLY A 1 97 ? -4.867 -5.063 -6.498 1.00 84.88 97 GLY A C 1
ATOM 744 O O . GLY A 1 97 ? -5.695 -4.308 -5.998 1.00 84.88 97 GLY A O 1
ATOM 745 N N . PHE A 1 98 ? -3.830 -5.524 -5.792 1.00 90.31 98 PHE A N 1
ATOM 746 C CA . PHE A 1 98 ? -3.635 -5.131 -4.395 1.00 90.31 98 PHE A CA 1
ATOM 747 C C . PHE A 1 98 ? -3.053 -3.714 -4.300 1.00 90.31 98 PHE A C 1
ATOM 749 O O . PHE A 1 98 ? -1.980 -3.415 -4.831 1.00 90.31 98 PHE A O 1
ATOM 756 N N . THR A 1 99 ? -3.803 -2.831 -3.642 1.00 92.06 99 THR A N 1
ATOM 757 C CA . THR A 1 99 ? -3.529 -1.394 -3.542 1.00 92.06 99 THR A CA 1
ATOM 758 C C . THR A 1 99 ? -2.742 -1.056 -2.287 1.00 92.06 99 THR A C 1
ATOM 760 O O . THR A 1 99 ? -3.133 -1.409 -1.174 1.00 92.06 99 THR A O 1
ATOM 763 N N . TYR A 1 100 ? -1.686 -0.274 -2.458 1.00 91.69 100 TYR A N 1
ATOM 764 C CA . TYR A 1 100 ? -0.943 0.349 -1.377 1.00 91.69 100 TYR A CA 1
ATOM 765 C C . TYR A 1 100 ? -1.421 1.785 -1.191 1.00 91.69 100 TYR A C 1
ATOM 767 O O . TYR A 1 100 ? -1.218 2.639 -2.056 1.00 91.69 100 TYR A O 1
ATOM 775 N N . LEU A 1 101 ? -2.075 2.025 -0.058 1.00 93.69 101 LEU A N 1
ATOM 776 C CA . LEU A 1 101 ? -2.726 3.288 0.257 1.00 93.69 101 LEU A CA 1
ATOM 777 C C . LEU A 1 101 ? -1.835 4.211 1.093 1.00 93.69 101 LEU A C 1
ATOM 779 O O . LEU A 1 101 ? -0.989 3.772 1.877 1.00 93.69 101 LEU A O 1
ATOM 783 N N . GLY A 1 102 ? -2.053 5.504 0.910 1.00 92.00 102 GLY A N 1
ATOM 784 C CA . GLY A 1 102 ? -1.404 6.608 1.593 1.00 92.00 102 GLY A CA 1
ATOM 785 C C . GLY A 1 102 ? -2.363 7.460 2.401 1.00 92.00 102 GLY A C 1
ATOM 786 O O . GLY A 1 102 ? -3.535 7.543 2.056 1.00 92.00 102 GLY A O 1
ATOM 787 N N . GLY A 1 103 ? -1.846 8.141 3.427 1.00 90.44 103 GLY A N 1
ATOM 788 C CA . GLY A 1 103 ? -2.622 9.125 4.193 1.00 90.44 103 GLY A CA 1
ATOM 789 C C . GLY A 1 103 ? -3.351 8.569 5.417 1.00 90.44 103 GLY A C 1
ATOM 790 O O . GLY A 1 103 ? -4.183 9.263 5.985 1.00 90.44 103 GLY A O 1
ATOM 791 N N . MET A 1 104 ? -3.031 7.345 5.854 1.00 95.44 104 MET A N 1
ATOM 792 C CA . MET A 1 104 ? -3.607 6.776 7.076 1.00 95.44 104 MET A CA 1
ATOM 793 C C . MET A 1 104 ? -3.293 7.644 8.301 1.00 95.44 104 MET A C 1
ATOM 795 O O . MET A 1 104 ? -2.139 8.017 8.523 1.00 95.44 104 MET A O 1
ATOM 799 N N . ASP A 1 105 ? -4.313 7.909 9.119 1.00 96.88 105 ASP A N 1
ATOM 800 C CA . ASP A 1 105 ? -4.162 8.662 10.362 1.00 96.88 105 ASP A CA 1
ATOM 801 C C . ASP A 1 105 ? -3.188 7.942 11.324 1.00 96.88 105 ASP A C 1
ATOM 803 O O . ASP A 1 105 ? -3.385 6.760 11.636 1.00 96.88 105 ASP A O 1
ATOM 807 N N . PRO A 1 106 ? -2.145 8.624 11.836 1.00 96.81 106 PRO A N 1
ATOM 808 C CA . PRO A 1 106 ? -1.174 8.018 12.746 1.00 96.81 106 PRO A CA 1
ATOM 809 C C . PRO A 1 106 ? -1.776 7.445 14.035 1.00 96.81 106 PRO A C 1
ATOM 811 O O . PRO A 1 106 ? -1.154 6.583 14.650 1.00 96.81 106 PRO A O 1
ATOM 814 N N . ARG A 1 107 ? -2.972 7.889 14.449 1.00 97.94 107 ARG A N 1
ATOM 815 C CA . ARG A 1 107 ? -3.660 7.405 15.660 1.00 97.94 107 ARG A CA 1
ATOM 816 C C . ARG A 1 107 ? -4.094 5.942 15.587 1.00 97.94 107 ARG A C 1
ATOM 818 O O . ARG A 1 107 ? -4.396 5.372 16.625 1.00 97.94 107 ARG A O 1
ATOM 825 N N . ILE A 1 108 ? -4.152 5.350 14.394 1.00 98.00 108 ILE A N 1
ATOM 826 C CA . ILE A 1 108 ? -4.476 3.925 14.199 1.00 98.00 108 ILE A CA 1
ATOM 827 C C . ILE A 1 108 ? -3.269 3.117 13.700 1.00 98.00 108 ILE A C 1
ATOM 829 O O . ILE A 1 108 ? -3.398 1.947 13.327 1.00 98.00 108 ILE A O 1
ATOM 833 N N . ALA A 1 109 ? -2.075 3.720 13.694 1.00 97.94 109 ALA A N 1
ATOM 834 C CA . ALA A 1 109 ? -0.854 3.049 13.278 1.00 97.94 109 ALA A CA 1
ATOM 835 C C . ALA A 1 109 ? -0.572 1.838 14.176 1.00 97.94 109 ALA A C 1
ATOM 837 O O . ALA A 1 109 ? -0.453 1.947 15.391 1.00 97.94 109 ALA A O 1
ATOM 838 N N . THR A 1 110 ? -0.459 0.662 13.564 1.00 97.50 110 THR A N 1
ATOM 839 C CA . THR A 1 110 ? -0.287 -0.602 14.286 1.00 97.50 110 THR A CA 1
ATOM 840 C C . THR A 1 110 ? 0.783 -1.442 13.588 1.00 97.50 110 THR A C 1
ATOM 842 O O . THR A 1 110 ? 0.782 -1.517 12.354 1.00 97.50 110 THR A O 1
ATOM 845 N N . PRO A 1 111 ? 1.728 -2.062 14.321 1.00 96.94 111 PRO A N 1
ATOM 846 C CA . PRO A 1 111 ? 2.757 -2.890 13.709 1.00 96.94 111 PRO A CA 1
ATOM 847 C C . PRO A 1 111 ? 2.157 -4.136 13.054 1.00 96.94 111 PRO A C 1
ATOM 849 O O . PRO A 1 111 ? 1.119 -4.653 13.464 1.00 96.94 111 PRO A O 1
ATOM 852 N N . ARG A 1 112 ? 2.867 -4.662 12.051 1.00 96.75 112 ARG A N 1
ATOM 853 C CA . ARG A 1 112 ? 2.540 -5.965 11.463 1.00 96.75 112 ARG A CA 1
ATOM 854 C C . ARG A 1 112 ? 2.671 -7.067 12.515 1.00 96.75 112 ARG A C 1
ATOM 856 O O . ARG A 1 112 ? 3.492 -6.969 13.427 1.00 96.75 112 ARG A O 1
ATOM 863 N N . LEU A 1 113 ? 1.910 -8.144 12.330 1.00 94.81 113 LEU A N 1
ATOM 864 C CA . LEU A 1 113 ? 2.072 -9.359 13.122 1.00 94.81 113 LEU A CA 1
ATOM 865 C C . LEU A 1 113 ? 3.518 -9.862 13.042 1.00 94.81 113 LEU A C 1
ATOM 867 O O . LEU A 1 113 ? 4.139 -9.844 11.979 1.00 94.81 113 LEU A O 1
ATOM 871 N N . SER A 1 114 ? 4.033 -10.344 14.173 1.00 94.38 114 SER A N 1
ATOM 872 C CA . SER A 1 114 ? 5.390 -10.895 14.271 1.00 94.38 114 SER A CA 1
ATOM 873 C C . SER A 1 114 ? 5.578 -12.161 13.433 1.00 94.38 114 SER A C 1
ATOM 875 O O . SER A 1 114 ? 6.681 -12.429 12.966 1.00 94.38 114 SER A O 1
ATOM 877 N N . SER A 1 115 ? 4.500 -12.919 13.220 1.00 94.25 115 SER A N 1
ATOM 878 C CA . SER A 1 115 ? 4.443 -14.044 12.293 1.00 94.25 115 SER A CA 1
ATOM 879 C C . SER A 1 115 ? 3.279 -13.837 11.319 1.00 94.25 115 SER A C 1
ATOM 881 O O . SER A 1 115 ? 2.160 -13.581 11.774 1.00 94.25 115 SER A O 1
ATOM 883 N N . PRO A 1 116 ? 3.507 -13.920 9.996 1.00 93.44 116 PRO A N 1
ATOM 884 C CA . PRO A 1 116 ? 2.447 -13.755 9.012 1.00 93.44 116 PRO A CA 1
ATOM 885 C C . PRO A 1 116 ? 1.453 -14.918 9.077 1.00 93.44 116 PRO A C 1
ATOM 887 O O . PRO A 1 116 ? 1.827 -16.065 9.333 1.00 93.44 116 PRO A O 1
ATOM 890 N N . ARG A 1 117 ? 0.178 -14.636 8.786 1.00 93.88 117 ARG A N 1
ATOM 891 C CA . ARG A 1 117 ? -0.791 -15.704 8.529 1.00 93.88 117 ARG A CA 1
ATOM 892 C C . ARG A 1 117 ? -0.450 -16.386 7.209 1.00 93.88 117 ARG A C 1
ATOM 894 O O . ARG A 1 117 ? -0.033 -15.739 6.253 1.00 93.88 117 ARG A O 1
ATOM 901 N N . THR A 1 118 ? -0.652 -17.696 7.157 1.00 93.62 118 THR A N 1
ATOM 902 C CA . THR A 1 118 ? -0.488 -18.482 5.927 1.00 93.62 118 THR A CA 1
ATOM 903 C C . THR A 1 118 ? -1.662 -18.316 4.962 1.00 93.62 118 THR A C 1
ATOM 905 O O . THR A 1 118 ? -1.541 -18.681 3.796 1.00 93.62 118 THR A O 1
ATOM 908 N N . LEU A 1 119 ? -2.778 -17.763 5.444 1.00 87.19 119 LEU A N 1
ATOM 909 C CA . LEU A 1 119 ? -3.973 -17.427 4.683 1.00 87.19 119 LEU A CA 1
ATOM 910 C C . LEU A 1 119 ? -4.545 -16.109 5.224 1.00 87.19 119 LEU A C 1
ATOM 912 O O . LEU A 1 119 ? -4.609 -15.926 6.444 1.00 87.19 119 LEU A O 1
ATOM 916 N N . ILE A 1 120 ? -4.911 -15.214 4.309 1.00 82.81 120 ILE A N 1
ATOM 917 C CA . ILE A 1 120 ? -5.593 -13.939 4.563 1.00 82.81 120 ILE A CA 1
ATOM 918 C C . ILE A 1 120 ? -6.967 -14.034 3.912 1.00 82.81 120 ILE A C 1
ATOM 920 O O . ILE A 1 120 ? -7.008 -14.518 2.756 1.00 82.81 120 ILE A O 1
#

Secondary structure (DSSP, 8-state):
--EEEEEE-SS-EEEEE-TTT--HHHHHHHHHHHHTS-----TT------------STTT-TTHHHHHHHHT--HHHHHHHHTTS--EEEEE-SSTT-EEEE---GGG--PPPSS--S--